Protein AF-A0A7C6S6W4-F1 (afdb_monomer_lite)

Radius of gyration: 13.72 Å; chains: 1; bounding box: 30×35×35 Å

Secondary structure (DSSP, 8-state):
-----TTSHHHHHHT-TTEEE-TTSBEEETTEEEEEE-TTT-S-TT-EEEEEETTS-EEEEEEEEE--GGGB-TTSSSBTTT--S-EE-B-TTTS-HHHHHHT-GGGT-GGG-S-EEEEEE--

Sequence (123 aa):
MKITDTSSEQYKLQQNKDCYTTDTGLRKVNEYYCIAVGTYYSENIGDKLIVHMENGESFKVIIADIKDDKHTDETNRQHRKDGSVIEFVVDTKKLPELVRKMGDISYMNEIFEGEIEAIIKED

Structure (mmCIF, N/CA/C/O backbone):
data_AF-A0A7C6S6W4-F1
#
_entry.id   AF-A0A7C6S6W4-F1
#
loop_
_atom_site.group_PDB
_atom_site.id
_atom_site.type_symbol
_atom_site.label_atom_id
_atom_site.label_alt_id
_atom_site.label_comp_id
_atom_site.label_asym_id
_atom_site.label_entity_id
_atom_site.label_seq_id
_atom_site.pdbx_PDB_ins_code
_atom_site.Cartn_x
_atom_site.Cartn_y
_atom_site.Cartn_z
_atom_site.occupancy
_atom_site.B_iso_or_equiv
_atom_site.auth_seq_id
_atom_site.auth_comp_id
_atom_site.auth_asym_id
_atom_site.auth_atom_id
_atom_site.pdbx_PDB_model_num
ATOM 1 N N . MET A 1 1 ? 4.349 3.904 8.099 1.00 72.62 1 MET A N 1
ATOM 2 C CA . MET A 1 1 ? 5.479 4.872 8.082 1.00 72.62 1 MET A CA 1
ATOM 3 C C . MET A 1 1 ? 5.002 6.309 8.336 1.00 72.62 1 MET A C 1
ATOM 5 O O . MET A 1 1 ? 3.797 6.536 8.292 1.00 72.62 1 MET A O 1
ATOM 9 N N . LYS A 1 2 ? 5.914 7.269 8.570 1.00 73.50 2 LYS A N 1
ATOM 10 C CA . LYS A 1 2 ? 5.619 8.718 8.650 1.00 73.50 2 LYS A CA 1
ATOM 11 C C . LYS A 1 2 ? 6.389 9.462 7.549 1.00 73.50 2 LYS A C 1
ATOM 13 O O . LYS A 1 2 ? 7.599 9.302 7.473 1.00 73.50 2 LYS A O 1
ATOM 18 N N . ILE A 1 3 ? 5.707 10.302 6.768 1.00 83.38 3 ILE A N 1
ATOM 19 C CA . ILE A 1 3 ? 6.297 11.122 5.693 1.00 83.38 3 ILE A CA 1
ATOM 20 C C . ILE A 1 3 ? 6.697 12.489 6.267 1.00 83.38 3 ILE A C 1
ATOM 22 O O . ILE A 1 3 ? 5.880 13.143 6.920 1.00 83.38 3 ILE A O 1
ATOM 26 N N . THR A 1 4 ? 7.949 12.915 6.071 1.00 86.00 4 THR A N 1
ATOM 27 C CA . THR A 1 4 ? 8.503 14.110 6.745 1.00 86.00 4 THR A CA 1
ATOM 28 C C . THR A 1 4 ? 9.099 15.173 5.827 1.00 86.00 4 THR A C 1
ATOM 30 O O . THR A 1 4 ? 9.234 16.311 6.271 1.00 86.00 4 THR A O 1
ATOM 33 N N . ASP A 1 5 ? 9.458 14.851 4.582 1.00 90.81 5 ASP A N 1
ATOM 34 C CA . ASP A 1 5 ? 9.986 15.851 3.646 1.00 90.81 5 ASP A CA 1
ATOM 35 C C . ASP A 1 5 ? 8.855 16.728 3.106 1.00 90.81 5 ASP A C 1
ATOM 37 O O . ASP A 1 5 ? 8.130 16.340 2.194 1.00 90.81 5 ASP A O 1
ATOM 41 N N . THR A 1 6 ? 8.734 17.938 3.648 1.00 92.81 6 THR A N 1
ATOM 42 C CA . THR A 1 6 ? 7.638 18.862 3.333 1.00 92.81 6 THR A CA 1
ATOM 43 C C . THR A 1 6 ? 7.602 19.365 1.887 1.00 92.81 6 THR A C 1
ATOM 45 O O . THR A 1 6 ? 6.582 19.904 1.461 1.00 92.81 6 THR A O 1
ATOM 48 N N . SER A 1 7 ? 8.698 19.211 1.137 1.00 93.31 7 SER A N 1
ATOM 49 C CA . SER A 1 7 ? 8.786 19.648 -0.262 1.00 93.31 7 SER A CA 1
ATOM 50 C C . SER A 1 7 ? 8.337 18.576 -1.265 1.00 93.31 7 SER A C 1
ATOM 52 O O . SER A 1 7 ? 8.006 18.905 -2.406 1.00 93.31 7 SER A O 1
ATOM 54 N N . SER A 1 8 ? 8.284 17.318 -0.819 1.00 94.06 8 SER A N 1
ATOM 55 C CA . SER A 1 8 ? 7.998 16.134 -1.632 1.00 94.06 8 SER A CA 1
ATOM 56 C C . SER A 1 8 ? 6.528 16.017 -2.058 1.00 94.06 8 SER A C 1
ATOM 58 O O . SER A 1 8 ? 5.620 16.491 -1.366 1.00 94.06 8 SER A O 1
ATOM 60 N N . GLU A 1 9 ? 6.273 15.333 -3.177 1.00 95.88 9 GLU A N 1
ATOM 61 C CA . GLU A 1 9 ? 4.906 15.010 -3.620 1.00 95.88 9 GLU A CA 1
ATOM 62 C C . GLU A 1 9 ? 4.186 14.099 -2.616 1.00 95.88 9 GLU A C 1
ATOM 64 O O . GLU A 1 9 ? 3.001 14.291 -2.337 1.00 95.88 9 GLU A O 1
ATOM 69 N N . GLN A 1 10 ? 4.923 13.184 -1.984 1.00 95.38 10 GLN A N 1
ATOM 70 C CA . GLN A 1 10 ? 4.465 12.336 -0.884 1.00 95.38 10 GLN A CA 1
ATOM 71 C C . GLN A 1 10 ? 3.830 13.178 0.222 1.00 95.38 10 GLN A C 1
ATOM 73 O O . GLN A 1 10 ? 2.701 12.921 0.648 1.00 95.38 10 GLN A O 1
ATOM 78 N N . TYR A 1 11 ? 4.539 14.216 0.680 1.00 94.19 11 TYR A N 1
ATOM 79 C CA . TYR A 1 11 ? 4.046 15.084 1.744 1.00 94.19 11 TYR A CA 1
ATOM 80 C C . TYR A 1 11 ? 2.873 15.942 1.286 1.00 94.19 11 TYR A C 1
ATOM 82 O O . TYR A 1 11 ? 1.904 16.077 2.037 1.00 94.19 11 TYR A O 1
ATOM 90 N N . LYS A 1 12 ? 2.921 16.483 0.061 1.00 95.50 12 LYS A N 1
ATOM 91 C CA . LYS A 1 12 ? 1.811 17.259 -0.517 1.00 95.50 12 LYS A CA 1
ATOM 92 C C . LYS A 1 12 ? 0.527 16.436 -0.587 1.00 95.50 12 LYS A C 1
ATOM 94 O O . LYS A 1 12 ? -0.520 16.940 -0.180 1.00 95.50 12 LYS A O 1
ATOM 99 N N . LEU A 1 13 ? 0.603 15.163 -0.990 1.00 95.69 13 LEU A N 1
ATOM 100 C CA . LEU A 1 13 ? -0.547 14.253 -0.983 1.00 95.69 13 LEU A CA 1
ATOM 101 C C . LEU A 1 13 ? -1.156 14.123 0.421 1.00 95.69 13 LEU A C 1
ATOM 103 O O . LEU A 1 13 ? -2.379 14.133 0.569 1.00 95.69 13 LEU A O 1
ATOM 107 N N . GLN A 1 14 ? -0.327 14.066 1.470 1.00 93.12 14 GLN A N 1
ATOM 108 C CA . GLN A 1 14 ? -0.824 13.985 2.849 1.00 93.12 14 GLN A CA 1
ATOM 109 C C . GLN A 1 14 ? -1.590 15.234 3.304 1.00 93.12 14 GLN A C 1
ATOM 111 O O . GLN A 1 14 ? -2.384 15.125 4.240 1.00 93.12 14 GLN A O 1
ATOM 116 N N . GLN A 1 15 ? -1.367 16.386 2.661 1.00 93.56 15 GLN A N 1
ATOM 117 C CA . GLN A 1 15 ? -2.066 17.646 2.943 1.00 93.56 15 GLN A CA 1
ATOM 118 C C . GLN A 1 15 ? -3.357 17.818 2.132 1.00 93.56 15 GLN A C 1
ATOM 120 O O . GLN A 1 15 ? -4.034 18.837 2.276 1.00 93.56 15 GLN A O 1
ATOM 125 N N . ASN A 1 16 ? -3.708 16.860 1.266 1.00 92.50 16 ASN A N 1
ATOM 126 C CA . ASN A 1 16 ? -4.964 16.910 0.529 1.00 92.50 16 ASN A CA 1
ATOM 127 C C . ASN A 1 16 ? -6.147 16.985 1.516 1.00 92.50 16 ASN A C 1
ATOM 129 O O . ASN A 1 16 ? -6.178 16.266 2.513 1.00 92.50 16 ASN A O 1
ATOM 133 N N . LYS A 1 17 ? -7.130 17.848 1.231 1.00 95.25 17 LYS A N 1
ATOM 134 C CA . LYS A 1 17 ? -8.345 18.023 2.046 1.00 95.25 17 LYS A CA 1
ATOM 135 C C . LYS A 1 17 ? -9.143 16.725 2.245 1.00 95.25 17 LYS A C 1
ATOM 137 O O . LYS A 1 17 ? -9.827 16.588 3.252 1.00 95.25 17 LYS A O 1
ATOM 142 N N . ASP A 1 18 ? -9.026 15.788 1.306 1.00 96.81 18 ASP A N 1
ATOM 143 C CA . ASP A 1 18 ? -9.706 14.493 1.322 1.00 96.81 18 ASP A CA 1
ATOM 144 C C . ASP A 1 18 ? -8.864 13.413 2.034 1.00 96.81 18 ASP A C 1
ATOM 146 O O . ASP A 1 18 ? -9.243 12.240 2.069 1.00 96.81 18 ASP A O 1
ATOM 150 N N . CYS A 1 19 ? -7.700 13.790 2.582 1.00 96.81 19 CYS A N 1
ATOM 151 C CA . CYS A 1 19 ? -6.784 12.911 3.296 1.00 96.81 19 CYS A CA 1
ATOM 152 C C . CYS A 1 19 ? -7.106 12.882 4.795 1.00 96.81 19 CYS A C 1
ATOM 154 O O . CYS A 1 19 ? -7.048 13.900 5.489 1.00 96.81 19 CYS A O 1
ATOM 156 N N . TYR A 1 20 ? -7.397 11.698 5.326 1.00 97.44 20 TYR A N 1
ATOM 157 C CA . TYR A 1 20 ? -7.761 11.501 6.729 1.00 97.44 20 TYR A CA 1
ATOM 158 C C . TYR A 1 20 ? -7.192 10.191 7.275 1.00 97.44 20 TYR A C 1
ATOM 160 O O . TYR A 1 20 ? -6.699 9.336 6.542 1.00 97.44 20 TYR A O 1
ATOM 168 N N . THR A 1 21 ? -7.230 10.048 8.597 1.00 97.19 21 THR A N 1
ATOM 169 C CA . THR A 1 21 ? -6.826 8.823 9.291 1.00 97.19 21 THR A CA 1
ATOM 170 C C . THR A 1 21 ? -8.058 8.198 9.928 1.00 97.19 21 THR A C 1
ATOM 172 O O . THR A 1 21 ? -8.736 8.878 10.701 1.00 97.19 21 THR A O 1
ATOM 175 N N . THR A 1 22 ? -8.325 6.927 9.626 1.00 96.94 22 THR A N 1
ATOM 176 C CA . THR A 1 22 ? -9.430 6.157 10.214 1.00 96.94 22 THR A CA 1
ATOM 177 C C . THR A 1 22 ? -9.262 5.996 11.728 1.00 96.94 22 THR A C 1
ATOM 179 O O . THR A 1 22 ? -8.182 6.216 12.288 1.00 96.94 22 THR A O 1
ATOM 182 N N . ASP A 1 23 ? -10.317 5.542 12.402 1.00 96.19 23 ASP A N 1
ATOM 183 C CA . ASP A 1 23 ? -10.257 5.219 13.833 1.00 96.19 23 ASP A CA 1
ATOM 184 C C . ASP A 1 23 ? -9.317 4.045 14.132 1.00 96.19 23 ASP A C 1
ATOM 186 O O . ASP A 1 23 ? -8.741 3.974 15.211 1.00 96.19 23 ASP A O 1
ATOM 190 N N . THR A 1 24 ? -9.079 3.182 13.141 1.00 95.12 24 THR A N 1
ATOM 191 C CA . THR A 1 24 ? -8.094 2.093 13.197 1.00 95.12 24 THR A CA 1
ATOM 192 C C . THR A 1 24 ? -6.665 2.537 12.880 1.00 95.12 24 THR A C 1
ATOM 194 O O . THR A 1 24 ? -5.759 1.711 12.865 1.00 95.12 24 THR A O 1
ATOM 197 N N . GLY A 1 25 ? -6.437 3.826 12.611 1.00 96.69 25 GLY A N 1
ATOM 198 C CA . GLY A 1 25 ? -5.111 4.380 12.346 1.00 96.69 25 GLY A CA 1
ATOM 199 C C . GLY A 1 25 ? -4.614 4.237 10.908 1.00 96.69 25 GLY A C 1
ATOM 200 O O . GLY A 1 25 ? -3.483 4.631 10.639 1.00 96.69 25 GLY A O 1
ATOM 201 N N . LEU A 1 26 ? -5.420 3.737 9.972 1.00 97.06 26 LEU A N 1
ATOM 202 C CA . LEU A 1 26 ? -5.051 3.657 8.556 1.00 97.06 26 LEU A CA 1
ATOM 203 C C . LEU A 1 26 ? -5.232 5.024 7.888 1.00 97.06 26 LEU A C 1
ATOM 205 O O . LEU A 1 26 ? -6.254 5.688 8.072 1.00 97.06 26 LEU A O 1
ATOM 209 N N . ARG A 1 27 ? -4.246 5.465 7.106 1.00 97.75 27 ARG A N 1
ATOM 210 C CA . ARG A 1 27 ? -4.345 6.712 6.337 1.00 97.75 27 ARG A CA 1
ATO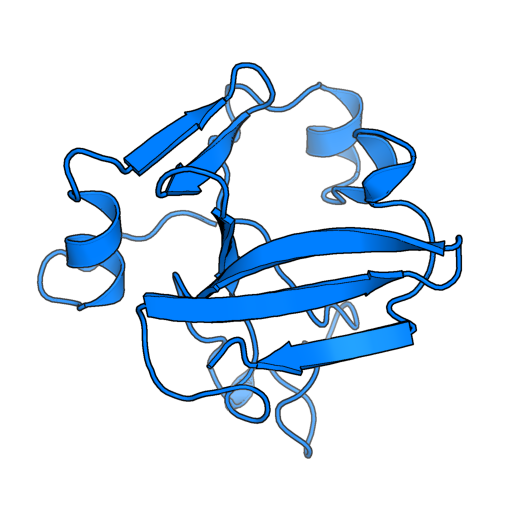M 211 C C . ARG A 1 27 ? -5.059 6.448 5.011 1.00 97.75 27 ARG A C 1
ATOM 213 O O . ARG A 1 27 ? -4.750 5.466 4.336 1.00 97.75 27 ARG A O 1
ATOM 220 N N . LYS A 1 28 ? -5.993 7.324 4.635 1.00 98.19 28 LYS A N 1
ATOM 221 C CA . LYS A 1 28 ? -6.753 7.239 3.382 1.00 98.19 28 LYS A CA 1
ATOM 222 C C . LYS A 1 28 ? -6.844 8.588 2.677 1.00 98.19 28 LYS A C 1
ATOM 224 O O . LYS A 1 28 ? -6.852 9.623 3.340 1.00 98.19 28 LYS A O 1
ATOM 229 N N . VAL A 1 29 ? -6.992 8.552 1.354 1.00 98.00 29 VAL A N 1
ATOM 230 C CA . VAL A 1 29 ? -7.513 9.662 0.541 1.00 98.00 29 VAL A CA 1
ATOM 231 C C . VAL A 1 29 ? -8.825 9.189 -0.067 1.00 98.00 29 VAL A C 1
ATOM 233 O O . VAL A 1 29 ? -8.830 8.223 -0.830 1.00 98.00 29 VAL A O 1
ATOM 236 N N . ASN A 1 30 ? -9.943 9.835 0.271 1.00 97.12 30 ASN A N 1
ATOM 237 C CA . ASN A 1 30 ? -11.280 9.323 -0.055 1.00 97.12 30 ASN A CA 1
ATOM 238 C C . ASN A 1 30 ? -11.449 7.853 0.409 1.00 97.12 30 ASN A C 1
ATOM 240 O O . ASN A 1 30 ? -11.356 7.535 1.598 1.00 97.12 30 ASN A O 1
ATOM 244 N N . GLU A 1 31 ? -11.683 6.940 -0.529 1.00 97.62 31 GLU A N 1
ATOM 245 C CA . GLU A 1 31 ? -11.850 5.501 -0.308 1.00 97.62 31 GLU A CA 1
ATOM 246 C C . GLU A 1 31 ? -10.544 4.691 -0.418 1.00 97.62 31 GLU A C 1
ATOM 248 O O . GLU A 1 31 ? -10.539 3.524 -0.028 1.00 97.62 31 GLU A O 1
ATOM 253 N N . TYR A 1 32 ? -9.442 5.302 -0.864 1.00 98.44 32 TYR A N 1
ATOM 254 C CA . TYR A 1 32 ? -8.166 4.633 -1.140 1.00 98.44 32 TYR A CA 1
ATOM 255 C C . TYR A 1 32 ? -7.272 4.615 0.098 1.00 98.44 32 TYR A C 1
ATOM 257 O O . TYR A 1 32 ? -7.065 5.657 0.723 1.00 98.44 32 TYR A O 1
ATOM 265 N N . TYR A 1 33 ? -6.707 3.459 0.446 1.00 98.25 33 TYR A N 1
ATOM 266 C CA . TYR A 1 33 ? -5.667 3.373 1.474 1.00 98.25 33 TYR A CA 1
ATOM 267 C C . TYR A 1 33 ? -4.336 3.924 0.959 1.00 98.25 33 TYR A C 1
ATOM 269 O O . TYR A 1 33 ? -3.895 3.575 -0.132 1.00 98.25 33 TYR A O 1
ATOM 277 N N . CYS A 1 34 ? -3.683 4.771 1.749 1.00 98.25 34 CYS A N 1
ATOM 278 C CA . CYS A 1 34 ? -2.358 5.294 1.434 1.00 98.25 34 CYS A CA 1
ATOM 279 C C . CYS A 1 34 ? -1.297 4.222 1.697 1.00 98.25 34 CYS A C 1
ATOM 281 O O . CYS A 1 34 ? -1.160 3.759 2.836 1.00 98.25 34 CYS A O 1
ATOM 283 N N . ILE A 1 35 ? -0.513 3.878 0.678 1.00 98.00 35 ILE A N 1
ATOM 284 C CA . ILE A 1 35 ? 0.507 2.827 0.769 1.00 98.00 35 ILE A CA 1
ATOM 285 C C . ILE A 1 35 ? 1.862 3.262 0.202 1.00 98.00 35 ILE A C 1
ATOM 287 O O . ILE A 1 35 ? 1.938 4.226 -0.556 1.00 98.00 35 ILE A O 1
ATOM 291 N N . ALA A 1 36 ? 2.911 2.511 0.535 1.00 97.50 36 ALA A N 1
ATOM 292 C CA . ALA A 1 36 ? 4.168 2.485 -0.198 1.00 97.50 36 ALA A CA 1
ATOM 293 C C . ALA A 1 36 ? 4.341 1.181 -0.969 1.00 97.50 36 ALA A C 1
ATOM 295 O O . ALA A 1 36 ? 4.090 0.095 -0.434 1.00 97.50 36 ALA A O 1
ATOM 296 N N . VAL A 1 37 ? 4.863 1.288 -2.186 1.00 97.88 37 VAL A N 1
ATOM 297 C CA . VAL A 1 37 ? 5.212 0.171 -3.080 1.00 97.88 37 VAL A CA 1
ATOM 298 C C . VAL A 1 37 ? 6.609 0.385 -3.659 1.00 97.88 37 VAL A C 1
ATOM 300 O O . VAL A 1 37 ? 7.148 1.486 -3.567 1.00 97.88 37 VAL A O 1
ATOM 303 N N . GLY A 1 38 ? 7.217 -0.665 -4.207 1.00 97.94 38 GLY A N 1
ATOM 304 C CA . GLY A 1 38 ? 8.440 -0.519 -4.999 1.00 97.94 38 GLY A CA 1
ATOM 305 C C . GLY A 1 38 ? 8.160 0.016 -6.409 1.00 97.94 38 GLY A C 1
ATOM 306 O O . GLY A 1 38 ? 7.026 -0.055 -6.896 1.00 97.94 38 GLY A O 1
ATOM 307 N N . THR A 1 39 ? 9.203 0.535 -7.062 1.00 97.69 39 THR A N 1
ATOM 308 C CA . THR A 1 39 ? 9.133 1.201 -8.380 1.00 97.69 39 THR A CA 1
ATOM 309 C C . THR A 1 39 ? 8.617 0.308 -9.508 1.00 97.69 39 THR A C 1
ATOM 311 O O . THR A 1 39 ? 8.137 0.818 -10.516 1.00 97.69 39 THR A O 1
ATOM 314 N N . TYR A 1 40 ? 8.607 -1.019 -9.323 1.00 97.44 40 TYR A N 1
ATOM 315 C CA . TYR A 1 40 ? 7.967 -1.953 -10.252 1.00 97.44 40 TYR A CA 1
ATOM 316 C C . TYR A 1 40 ? 6.491 -1.622 -10.525 1.00 97.44 40 TYR A C 1
ATOM 318 O O . TYR A 1 40 ? 6.015 -1.796 -11.646 1.00 97.44 40 TYR A O 1
ATOM 326 N N . TYR A 1 41 ? 5.754 -1.182 -9.499 1.00 97.19 41 TYR A N 1
ATOM 327 C CA . TYR A 1 41 ? 4.311 -0.946 -9.606 1.00 97.19 41 TYR A CA 1
ATOM 328 C C . TYR A 1 41 ? 3.981 0.457 -10.118 1.00 97.19 41 TYR A C 1
ATOM 330 O O . TYR A 1 41 ? 3.006 0.631 -10.849 1.00 97.19 41 TYR A O 1
ATOM 338 N N . SER A 1 42 ? 4.773 1.454 -9.724 1.00 95.88 42 SER A N 1
ATOM 339 C CA . SER A 1 42 ? 4.769 2.809 -10.272 1.00 95.88 42 SER A CA 1
ATOM 340 C C . SER A 1 42 ? 5.909 3.625 -9.665 1.00 95.88 42 SER A C 1
ATOM 342 O O . SER A 1 42 ? 6.383 3.324 -8.572 1.00 95.88 42 SER A O 1
ATOM 344 N N . GLU A 1 43 ? 6.274 4.717 -10.329 1.00 95.62 43 GLU A N 1
ATOM 345 C CA . GLU A 1 43 ? 7.156 5.765 -9.805 1.00 95.62 43 GLU A CA 1
ATOM 346 C C . GLU A 1 43 ? 6.380 7.038 -9.404 1.00 95.62 43 GLU A C 1
ATOM 348 O O . GLU A 1 43 ? 6.966 7.999 -8.903 1.00 95.62 43 GLU A O 1
ATOM 353 N N . ASN A 1 44 ? 5.055 7.068 -9.606 1.00 96.88 44 ASN A N 1
ATOM 354 C CA . ASN A 1 44 ? 4.234 8.263 -9.416 1.00 96.88 44 ASN A CA 1
ATOM 355 C C . ASN A 1 44 ? 3.444 8.225 -8.103 1.00 96.88 44 ASN A C 1
ATOM 357 O O . ASN A 1 44 ? 2.637 7.327 -7.855 1.00 96.88 44 ASN A O 1
ATOM 361 N N . ILE A 1 45 ? 3.598 9.276 -7.297 1.00 97.69 45 ILE A N 1
ATOM 362 C CA . ILE A 1 45 ? 2.722 9.533 -6.151 1.00 97.69 45 ILE A CA 1
ATOM 363 C C . ILE A 1 45 ? 1.328 9.917 -6.650 1.00 97.69 45 ILE A C 1
ATOM 365 O O . ILE A 1 45 ? 1.181 10.772 -7.520 1.00 97.69 45 ILE A O 1
ATOM 369 N N . GLY A 1 46 ? 0.300 9.312 -6.059 1.00 97.38 46 GLY A N 1
ATOM 370 C CA . GLY A 1 46 ? -1.100 9.557 -6.396 1.00 97.38 46 GLY A CA 1
ATOM 371 C C . GLY A 1 46 ? -1.706 8.566 -7.391 1.00 97.38 46 GLY A C 1
ATOM 372 O O . GLY A 1 46 ? -2.927 8.571 -7.549 1.00 97.38 46 GLY A O 1
ATOM 373 N N . ASP A 1 47 ? -0.898 7.695 -8.004 1.00 98.06 47 ASP A N 1
ATOM 374 C CA . ASP A 1 47 ? -1.416 6.577 -8.793 1.00 98.06 47 ASP A CA 1
ATOM 375 C C . ASP A 1 47 ? -2.308 5.684 -7.921 1.00 98.06 47 ASP A C 1
ATOM 377 O O . ASP A 1 47 ? -1.996 5.396 -6.759 1.00 98.06 47 ASP A O 1
ATOM 381 N N . LYS A 1 48 ? -3.434 5.257 -8.492 1.00 98.38 48 LYS A N 1
ATOM 382 C CA . LYS A 1 48 ? -4.420 4.406 -7.830 1.00 98.38 48 LYS A CA 1
ATOM 383 C C . LYS A 1 48 ? -4.304 2.983 -8.334 1.00 98.38 48 LYS A C 1
ATOM 385 O O . LYS A 1 48 ? -4.150 2.754 -9.531 1.00 98.38 48 LYS A O 1
ATOM 390 N N . LEU A 1 49 ? -4.390 2.037 -7.411 1.00 98.38 49 LEU A N 1
ATOM 391 C CA . LEU A 1 49 ? -4.340 0.613 -7.703 1.00 98.38 49 LEU A CA 1
ATOM 392 C C . LEU A 1 49 ? -5.487 -0.100 -6.979 1.00 98.38 49 LEU A C 1
ATOM 394 O O . LEU A 1 49 ? -6.043 0.400 -5.993 1.00 98.38 49 LEU A O 1
ATOM 398 N N . ILE A 1 50 ? -5.791 -1.302 -7.443 1.00 98.44 50 ILE A N 1
ATOM 399 C CA . ILE A 1 50 ? -6.641 -2.272 -6.763 1.00 98.44 50 ILE A CA 1
ATOM 400 C C . ILE A 1 50 ? -5.759 -3.462 -6.394 1.00 98.44 50 ILE A C 1
ATOM 402 O O . ILE A 1 50 ? -5.046 -4.005 -7.241 1.00 98.44 50 ILE A O 1
ATOM 406 N N . VAL A 1 51 ? -5.788 -3.831 -5.117 1.00 98.31 51 VAL A N 1
ATOM 407 C CA . VAL A 1 51 ? -5.112 -5.018 -4.592 1.00 98.31 51 VAL A CA 1
ATOM 408 C C . VAL A 1 51 ? -6.140 -6.133 -4.500 1.00 98.31 51 VAL A C 1
ATOM 410 O O . VAL A 1 51 ? -7.189 -5.936 -3.887 1.00 98.31 51 VAL A O 1
ATOM 413 N N . HIS A 1 52 ? -5.836 -7.273 -5.107 1.00 98.06 52 HIS A N 1
ATOM 414 C CA . HIS A 1 52 ? -6.609 -8.506 -5.024 1.00 98.06 52 HIS A CA 1
ATOM 415 C C . HIS A 1 52 ? -5.863 -9.495 -4.132 1.00 98.06 52 HIS A C 1
ATOM 417 O O . HIS A 1 52 ? -4.667 -9.723 -4.328 1.00 98.06 52 HIS A O 1
ATOM 423 N N . MET A 1 53 ? -6.565 -10.043 -3.149 1.00 97.44 53 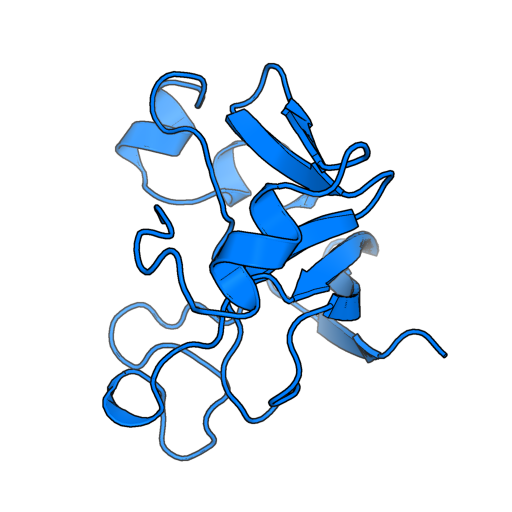MET A N 1
ATOM 424 C CA . MET A 1 53 ? -6.035 -10.978 -2.160 1.00 97.44 53 MET A CA 1
ATOM 425 C C . MET A 1 53 ? -6.468 -12.404 -2.510 1.00 97.44 53 MET A C 1
ATOM 427 O O . MET A 1 53 ? -7.568 -12.610 -3.021 1.00 97.44 53 MET A O 1
ATOM 431 N N . GLU A 1 54 ? -5.650 -13.406 -2.178 1.00 96.81 54 GLU A N 1
ATOM 432 C CA . GLU A 1 54 ? -5.974 -14.817 -2.457 1.00 96.81 54 GLU A CA 1
ATOM 433 C C . GLU A 1 54 ? -7.245 -15.309 -1.739 1.00 96.81 54 GLU A C 1
ATOM 435 O O . GLU A 1 54 ? -7.874 -16.279 -2.165 1.00 96.81 54 GLU A O 1
ATOM 440 N N . ASN A 1 55 ? -7.655 -14.642 -0.656 1.00 94.81 55 ASN A N 1
ATOM 441 C CA . ASN A 1 55 ? -8.896 -14.950 0.057 1.00 94.81 55 ASN A CA 1
ATOM 442 C C . ASN A 1 55 ? -10.167 -14.432 -0.657 1.00 94.81 55 ASN A C 1
ATOM 444 O O . ASN A 1 55 ? -11.270 -14.629 -0.149 1.00 94.81 55 ASN A O 1
ATOM 448 N N . GLY A 1 56 ? -10.025 -13.806 -1.831 1.00 96.94 56 GLY A N 1
ATOM 449 C CA . GLY A 1 56 ? -11.119 -13.268 -2.642 1.00 96.94 56 GLY A CA 1
ATOM 450 C C . GLY A 1 56 ? -11.485 -11.816 -2.330 1.00 96.94 56 GLY A C 1
ATOM 451 O O . GLY A 1 56 ? -12.304 -11.233 -3.046 1.00 96.94 56 GLY A O 1
ATOM 452 N N . GLU A 1 57 ? -10.881 -11.215 -1.304 1.00 97.94 57 GLU A N 1
ATOM 453 C CA . GLU A 1 57 ? -11.079 -9.807 -0.972 1.00 97.94 57 GLU A CA 1
ATOM 454 C C . GLU A 1 57 ? -10.289 -8.886 -1.908 1.00 97.94 57 GLU A C 1
ATOM 456 O O . GLU A 1 57 ? -9.289 -9.257 -2.532 1.00 97.94 57 GLU A O 1
ATOM 461 N N . SER A 1 58 ? -10.742 -7.637 -2.013 1.00 97.62 58 SER A N 1
ATOM 462 C CA . SER A 1 58 ? -9.993 -6.602 -2.722 1.00 97.62 58 SER A CA 1
ATOM 463 C C . SER A 1 58 ? -10.185 -5.233 -2.096 1.00 97.62 58 SER A C 1
ATOM 465 O O . SER A 1 58 ? -11.227 -4.921 -1.517 1.00 97.62 58 SER A O 1
ATOM 467 N N . PHE A 1 59 ? -9.169 -4.385 -2.221 1.00 98.12 59 PHE A N 1
ATOM 468 C CA . PHE A 1 59 ? -9.233 -3.029 -1.698 1.00 98.12 59 PHE A CA 1
ATOM 469 C C . PHE A 1 59 ? -8.482 -2.032 -2.571 1.00 98.12 59 PHE A C 1
ATOM 471 O O . PHE A 1 59 ? -7.484 -2.331 -3.228 1.00 98.12 59 PHE A O 1
ATOM 478 N N . LYS A 1 60 ? -8.995 -0.801 -2.560 1.00 98.56 60 LYS A N 1
ATOM 479 C CA . LYS A 1 60 ? -8.452 0.323 -3.316 1.00 98.56 60 LYS A CA 1
ATOM 480 C C . LYS A 1 60 ? -7.321 0.997 -2.555 1.00 98.56 60 LYS A C 1
ATOM 482 O O . LYS A 1 60 ? -7.449 1.292 -1.361 1.00 98.56 60 LYS A O 1
ATOM 487 N N . VAL A 1 61 ? -6.243 1.310 -3.259 1.00 98.69 61 VAL A N 1
ATOM 488 C CA . VAL A 1 61 ? -5.055 1.953 -2.693 1.00 98.69 61 VAL A CA 1
ATOM 489 C C . VAL A 1 61 ? -4.592 3.119 -3.554 1.00 98.69 61 VAL A C 1
ATOM 491 O O . VAL A 1 61 ? -4.830 3.159 -4.757 1.00 98.69 61 VAL A O 1
ATOM 494 N N . ILE A 1 62 ? -3.930 4.076 -2.919 1.00 98.50 62 ILE A N 1
ATOM 495 C CA . ILE A 1 62 ? -3.256 5.193 -3.571 1.00 98.50 62 ILE A CA 1
ATOM 496 C C . ILE A 1 62 ? -1.800 5.199 -3.124 1.00 98.50 62 ILE A C 1
ATOM 498 O O . ILE A 1 62 ? -1.499 5.081 -1.928 1.00 98.50 62 ILE A O 1
ATOM 502 N N . ILE A 1 63 ? -0.892 5.325 -4.086 1.00 98.25 63 ILE A N 1
ATOM 503 C CA . ILE A 1 63 ? 0.540 5.370 -3.813 1.00 98.25 63 ILE A CA 1
ATOM 504 C C . ILE A 1 63 ? 0.858 6.697 -3.129 1.00 98.25 63 ILE A C 1
ATOM 506 O O . ILE A 1 63 ? 0.714 7.773 -3.709 1.00 98.25 63 ILE A O 1
ATOM 510 N N . ALA A 1 64 ? 1.266 6.611 -1.869 1.00 97.75 64 ALA A N 1
ATOM 511 C CA . ALA A 1 64 ? 1.576 7.746 -1.012 1.00 97.75 64 ALA A CA 1
ATOM 512 C C . ALA A 1 64 ? 3.068 7.878 -0.700 1.00 97.75 64 ALA A C 1
ATOM 514 O O . ALA A 1 64 ? 3.494 8.943 -0.255 1.00 97.75 64 ALA A O 1
ATOM 515 N N . ASP A 1 65 ? 3.837 6.817 -0.932 1.00 97.12 65 ASP A N 1
ATOM 516 C CA . ASP A 1 65 ? 5.292 6.807 -0.859 1.00 97.12 65 ASP A CA 1
ATOM 517 C C . ASP A 1 65 ? 5.858 5.731 -1.803 1.00 97.12 65 ASP A C 1
ATOM 519 O O . ASP A 1 65 ? 5.130 4.837 -2.240 1.00 97.12 65 ASP A O 1
ATOM 523 N N . ILE A 1 66 ? 7.147 5.816 -2.124 1.00 96.69 66 ILE A N 1
ATOM 524 C CA . ILE A 1 66 ? 7.861 4.833 -2.947 1.00 96.69 66 ILE A CA 1
ATOM 525 C C . ILE A 1 66 ? 9.003 4.257 -2.116 1.00 96.69 66 ILE A C 1
ATOM 527 O O . ILE A 1 66 ? 9.810 4.995 -1.548 1.00 96.69 66 ILE A O 1
ATOM 531 N N . LYS A 1 67 ? 9.076 2.925 -2.043 1.00 94.81 67 LYS A N 1
ATOM 532 C CA . LYS A 1 67 ? 10.201 2.230 -1.415 1.00 94.81 67 LYS A CA 1
ATOM 533 C C . LYS A 1 67 ? 11.460 2.513 -2.233 1.00 94.81 67 LYS A C 1
ATOM 535 O O . LYS A 1 67 ? 11.460 2.329 -3.442 1.00 94.81 67 LYS A O 1
ATOM 540 N N . ASP A 1 68 ? 12.529 2.939 -1.569 1.00 94.75 68 ASP A N 1
ATOM 541 C CA . ASP A 1 68 ? 13.836 3.119 -2.210 1.00 94.75 68 ASP A CA 1
ATOM 542 C C . ASP A 1 68 ? 14.320 1.772 -2.774 1.00 94.75 68 ASP A C 1
ATOM 544 O O . ASP A 1 68 ? 14.356 0.783 -2.036 1.00 94.75 68 ASP A O 1
ATOM 548 N N . ASP A 1 69 ? 14.722 1.741 -4.046 1.00 97.19 69 ASP A N 1
ATOM 549 C CA . ASP A 1 69 ? 15.175 0.536 -4.755 1.00 97.19 69 ASP A CA 1
ATOM 550 C C . ASP A 1 69 ? 16.289 -0.217 -4.007 1.00 97.19 69 ASP A C 1
ATOM 552 O O . ASP A 1 69 ? 16.388 -1.444 -4.050 1.00 97.19 69 ASP A O 1
ATOM 556 N N . LYS A 1 70 ? 17.120 0.484 -3.220 1.00 96.81 70 LYS A N 1
ATOM 557 C CA . LYS A 1 70 ? 18.157 -0.173 -2.400 1.00 96.81 70 LYS A CA 1
ATOM 558 C C . LYS A 1 70 ? 17.580 -1.054 -1.283 1.00 96.81 70 LYS A C 1
ATOM 560 O O . LYS A 1 70 ? 18.325 -1.802 -0.639 1.00 96.81 70 LYS A O 1
ATOM 565 N N . HIS A 1 71 ? 16.303 -0.881 -0.955 1.00 95.44 71 HIS A N 1
ATOM 566 C CA . HIS A 1 71 ? 15.567 -1.623 0.063 1.00 95.44 71 HIS A CA 1
ATOM 567 C C . HIS A 1 71 ? 14.674 -2.711 -0.536 1.00 95.44 71 HIS A C 1
ATOM 569 O O . HIS A 1 71 ? 14.230 -3.581 0.215 1.00 95.44 71 HIS A O 1
ATOM 575 N N . THR A 1 72 ? 14.462 -2.721 -1.848 1.00 97.38 72 THR A N 1
ATOM 576 C CA . THR A 1 72 ? 13.701 -3.764 -2.533 1.00 97.38 72 THR A CA 1
ATOM 577 C C . THR A 1 72 ? 14.593 -4.896 -3.040 1.00 97.38 72 THR A C 1
ATOM 579 O O . THR A 1 72 ? 15.823 -4.864 -2.920 1.00 97.38 72 THR A O 1
ATOM 582 N N . ASP A 1 73 ? 13.956 -5.961 -3.511 1.00 97.31 73 ASP A N 1
ATOM 583 C CA . ASP A 1 73 ? 14.581 -7.034 -4.269 1.00 97.31 73 ASP A CA 1
ATOM 584 C C . ASP A 1 73 ? 15.035 -6.552 -5.658 1.00 97.31 73 ASP A C 1
ATOM 586 O O . ASP A 1 73 ? 14.771 -5.425 -6.066 1.00 97.31 73 ASP A O 1
ATOM 590 N N . GLU A 1 74 ? 15.709 -7.424 -6.408 1.00 97.19 74 GLU A N 1
ATOM 591 C CA . GLU A 1 74 ? 16.243 -7.111 -7.744 1.00 97.19 74 GLU A CA 1
ATOM 592 C C . GLU A 1 74 ? 15.171 -6.747 -8.782 1.00 97.19 74 GLU A C 1
ATOM 594 O O . GLU A 1 74 ? 15.491 -6.169 -9.819 1.00 97.19 74 GLU A O 1
ATOM 599 N N . THR A 1 75 ? 13.907 -7.083 -8.508 1.00 97.56 75 THR A N 1
ATOM 600 C CA . THR A 1 75 ? 12.770 -6.737 -9.368 1.00 97.56 75 THR A CA 1
ATOM 601 C C . THR A 1 75 ? 12.041 -5.468 -8.933 1.00 97.56 75 THR A C 1
ATOM 603 O O . THR A 1 75 ? 11.087 -5.075 -9.601 1.00 97.56 75 THR A O 1
ATOM 606 N N . ASN A 1 76 ? 12.476 -4.822 -7.844 1.00 97.81 76 ASN A N 1
ATOM 607 C CA . ASN A 1 76 ? 11.835 -3.662 -7.223 1.00 97.81 76 ASN A CA 1
ATOM 608 C C . ASN A 1 76 ? 10.364 -3.884 -6.820 1.00 97.81 76 ASN A C 1
ATOM 610 O O . ASN A 1 76 ? 9.563 -2.945 -6.814 1.00 97.81 76 ASN A O 1
ATOM 614 N N . ARG A 1 77 ? 9.984 -5.120 -6.483 1.00 97.00 77 ARG A N 1
ATOM 615 C CA . ARG A 1 77 ? 8.609 -5.494 -6.111 1.00 97.00 77 ARG A CA 1
ATOM 616 C C . ARG A 1 77 ? 8.395 -5.533 -4.609 1.00 97.00 77 ARG A C 1
ATOM 618 O O . ARG A 1 77 ? 7.360 -5.080 -4.128 1.00 97.00 77 ARG A O 1
ATOM 625 N N . GLN A 1 78 ? 9.345 -6.088 -3.869 1.00 97.00 78 GLN A N 1
ATOM 626 C CA . GLN A 1 78 ? 9.160 -6.398 -2.453 1.00 97.00 78 GLN A CA 1
ATOM 627 C C . GLN A 1 78 ? 10.360 -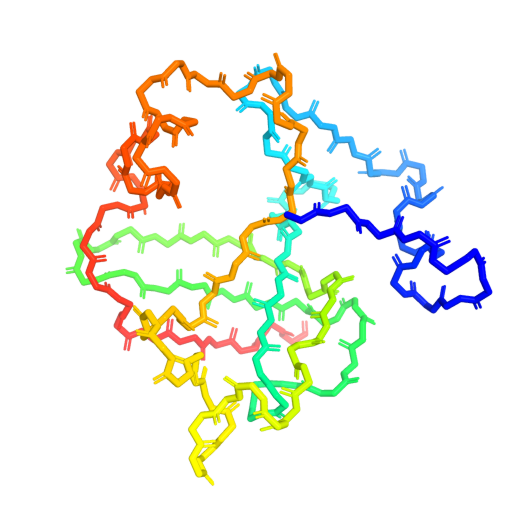5.966 -1.630 1.00 97.00 78 GLN A C 1
ATOM 629 O O . GLN A 1 78 ? 11.490 -5.950 -2.111 1.00 97.00 78 GLN A O 1
ATOM 634 N N . HIS A 1 79 ? 10.132 -5.627 -0.368 1.00 96.00 79 HIS A N 1
ATOM 635 C CA . HIS A 1 79 ? 11.209 -5.261 0.534 1.00 96.00 79 HIS A CA 1
ATOM 636 C C . HIS A 1 79 ? 12.107 -6.474 0.824 1.00 96.00 79 HIS A C 1
ATOM 638 O O . HIS A 1 79 ? 11.651 -7.542 1.230 1.00 96.00 79 HIS A O 1
ATOM 644 N N . ARG A 1 80 ? 13.421 -6.321 0.649 1.00 96.69 80 ARG A N 1
ATOM 645 C CA . ARG A 1 80 ? 14.378 -7.445 0.668 1.00 96.69 80 ARG A CA 1
ATOM 646 C C . ARG A 1 80 ? 14.565 -8.126 2.028 1.00 96.69 80 ARG A C 1
ATOM 648 O O . ARG A 1 80 ? 15.230 -9.155 2.092 1.00 96.69 80 ARG A O 1
ATOM 655 N N . LYS A 1 81 ? 14.096 -7.515 3.124 1.00 93.12 81 LYS A N 1
ATOM 656 C CA . LYS A 1 81 ? 14.292 -8.043 4.488 1.00 93.12 81 LYS A CA 1
ATOM 657 C C . LYS A 1 81 ? 13.077 -8.779 5.035 1.00 93.12 81 LYS A C 1
ATOM 659 O O . LYS A 1 81 ? 13.257 -9.808 5.672 1.00 93.12 81 LYS A O 1
ATOM 664 N N . ASP A 1 82 ? 11.886 -8.229 4.835 1.00 91.62 82 ASP A N 1
ATOM 665 C CA . ASP A 1 82 ? 10.633 -8.767 5.383 1.00 91.62 82 ASP A CA 1
ATOM 666 C C . ASP A 1 82 ? 9.688 -9.301 4.300 1.00 91.62 82 ASP A C 1
ATOM 668 O O . ASP A 1 82 ? 8.674 -9.899 4.634 1.00 91.62 82 ASP A O 1
ATOM 672 N N . GLY A 1 83 ? 10.024 -9.130 3.016 1.00 93.25 83 GLY A N 1
ATOM 673 C CA . GLY A 1 83 ? 9.212 -9.610 1.900 1.00 93.25 83 GLY A CA 1
ATOM 674 C C . GLY A 1 83 ? 7.959 -8.778 1.633 1.00 93.25 83 GLY A C 1
ATOM 675 O O . GLY A 1 83 ? 7.194 -9.128 0.740 1.00 93.25 83 GLY A O 1
ATOM 676 N N . SER A 1 84 ? 7.739 -7.671 2.350 1.00 94.00 84 SER A N 1
ATOM 677 C CA . SER A 1 84 ? 6.528 -6.868 2.178 1.00 94.00 84 SER A CA 1
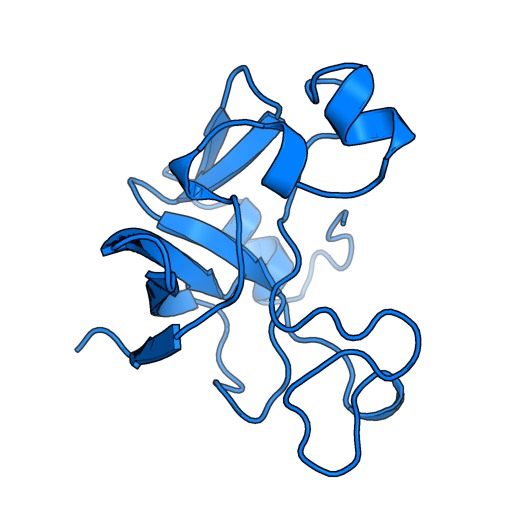ATOM 678 C C . SER A 1 84 ? 6.458 -6.232 0.785 1.00 94.00 84 SER A C 1
ATOM 680 O O . SER A 1 84 ? 7.350 -5.494 0.351 1.00 94.00 84 SER A O 1
ATOM 682 N N . VAL A 1 85 ? 5.360 -6.491 0.075 1.00 96.50 85 VAL A N 1
ATOM 683 C CA . VAL A 1 85 ? 5.061 -5.857 -1.220 1.00 96.50 85 VAL A CA 1
ATOM 684 C C . VAL A 1 85 ? 4.479 -4.459 -0.994 1.00 96.50 85 VAL A C 1
ATOM 686 O O . VAL A 1 85 ? 4.943 -3.465 -1.559 1.00 96.50 85 VAL A O 1
ATOM 689 N N . ILE A 1 86 ? 3.514 -4.359 -0.079 1.00 96.50 86 ILE A N 1
ATOM 690 C CA . ILE A 1 86 ? 2.776 -3.140 0.264 1.00 96.50 86 ILE A CA 1
ATOM 691 C C . ILE A 1 86 ? 3.065 -2.766 1.721 1.00 96.50 86 ILE A C 1
ATOM 693 O O . ILE A 1 86 ? 3.031 -3.619 2.599 1.00 96.50 86 ILE A O 1
ATOM 697 N N . GLU A 1 87 ? 3.323 -1.484 1.993 1.00 96.00 87 GLU A N 1
ATOM 698 C CA . GLU A 1 87 ? 3.408 -0.961 3.366 1.00 96.00 87 GLU A CA 1
ATOM 699 C C . GLU A 1 87 ? 2.375 0.145 3.586 1.00 96.00 87 GLU A C 1
ATOM 701 O O . GLU A 1 87 ? 2.345 1.131 2.853 1.00 96.00 87 GLU A O 1
ATOM 706 N N . PHE A 1 88 ? 1.548 0.035 4.625 1.00 96.81 88 PHE A N 1
ATOM 707 C CA . PHE A 1 88 ? 0.526 1.043 4.907 1.00 96.81 88 PHE A CA 1
ATOM 708 C C . PHE A 1 88 ? 1.112 2.314 5.549 1.00 96.81 88 PHE A C 1
ATOM 710 O O .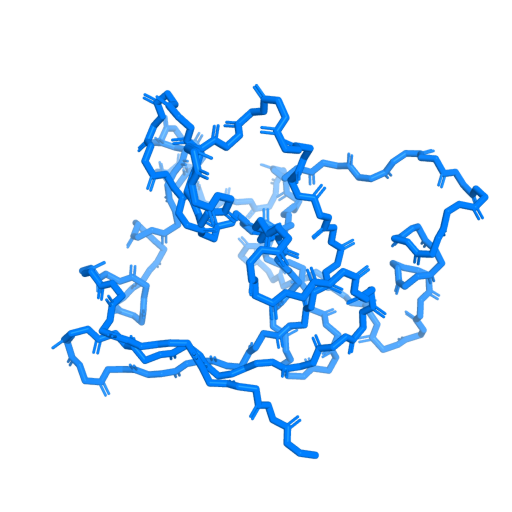 PHE A 1 88 ? 1.957 2.287 6.460 1.00 96.81 88 PHE A O 1
ATOM 717 N N . VAL A 1 89 ? 0.600 3.470 5.124 1.00 96.56 89 VAL A N 1
ATOM 718 C CA . VAL A 1 89 ? 0.762 4.725 5.865 1.00 96.56 89 VAL A CA 1
ATOM 719 C C . VAL A 1 89 ? -0.239 4.720 7.019 1.00 96.56 89 VAL A C 1
ATOM 721 O O . VAL A 1 89 ? -1.439 4.534 6.826 1.00 96.56 89 VAL A O 1
ATOM 724 N N . VAL A 1 90 ? 0.259 4.912 8.240 1.00 95.94 90 VAL A N 1
ATOM 725 C CA . VAL A 1 90 ? -0.522 4.718 9.468 1.00 95.94 90 VAL A CA 1
ATOM 726 C C . VAL A 1 90 ? -0.224 5.794 10.505 1.00 95.94 90 VAL A C 1
ATOM 728 O O . VAL A 1 90 ? 0.897 6.298 10.589 1.00 95.94 90 VAL A O 1
ATOM 731 N N . ASP A 1 91 ? -1.211 6.097 11.343 1.00 95.44 91 ASP A N 1
ATOM 732 C CA . ASP A 1 91 ? -1.014 6.736 12.642 1.00 95.44 91 ASP A CA 1
ATOM 733 C C . ASP A 1 91 ? -0.844 5.650 13.708 1.00 95.44 91 ASP A C 1
ATOM 735 O O . ASP A 1 91 ? -1.806 5.037 14.177 1.00 95.44 91 ASP A O 1
ATOM 739 N N . THR A 1 92 ? 0.403 5.421 14.111 1.00 93.38 92 THR A N 1
ATOM 740 C CA . THR A 1 92 ? 0.763 4.357 15.056 1.00 93.38 92 THR A CA 1
ATOM 741 C C . THR A 1 92 ? 0.124 4.510 16.433 1.00 93.38 92 THR A C 1
ATOM 743 O O . THR A 1 92 ? 0.044 3.522 17.162 1.00 93.38 92 THR A O 1
ATOM 746 N N . LYS A 1 93 ? -0.351 5.708 16.804 1.00 94.12 93 LYS A N 1
ATOM 747 C CA . LYS A 1 93 ? -1.042 5.937 18.084 1.00 94.12 93 LYS A CA 1
ATOM 748 C C . LYS A 1 93 ? -2.494 5.461 18.070 1.00 94.12 93 LYS A C 1
ATOM 750 O O . LYS A 1 93 ? -3.054 5.248 19.140 1.00 94.12 93 LYS A O 1
ATOM 755 N N . LYS A 1 94 ? -3.087 5.322 16.882 1.00 96.25 94 LYS A N 1
ATOM 756 C CA . LYS A 1 94 ? -4.467 4.859 16.681 1.00 96.25 94 LYS A CA 1
ATOM 757 C C . LYS A 1 94 ? -4.561 3.383 16.293 1.00 96.25 94 LYS A C 1
ATOM 759 O O . LYS A 1 94 ? -5.650 2.824 16.324 1.00 96.25 94 LYS A O 1
ATOM 764 N N . LEU A 1 95 ? -3.441 2.751 15.930 1.00 96.62 95 LEU A N 1
ATOM 765 C CA . LEU A 1 95 ? -3.425 1.327 15.599 1.00 96.62 95 LEU A CA 1
ATOM 766 C C . LEU A 1 95 ? -3.892 0.472 16.791 1.00 96.62 95 LEU A C 1
ATOM 768 O O . LEU A 1 95 ? -3.431 0.708 17.917 1.00 96.62 95 LEU A O 1
ATOM 772 N N . PRO A 1 96 ? -4.712 -0.570 16.553 1.00 96.62 96 PRO A N 1
ATOM 773 C CA . PRO A 1 96 ? -4.989 -1.595 17.551 1.00 96.62 96 PRO A CA 1
ATOM 774 C C . PRO A 1 96 ? -3.698 -2.185 18.126 1.00 96.62 96 PRO A C 1
ATOM 776 O O . PRO A 1 96 ? -2.688 -2.322 17.430 1.00 96.62 96 PRO A O 1
ATOM 779 N N . GLU A 1 97 ? -3.719 -2.556 19.408 1.00 96.69 97 GLU A N 1
ATOM 780 C CA . GLU A 1 97 ? -2.510 -2.993 20.114 1.00 96.69 97 GLU A CA 1
ATOM 781 C C . GLU A 1 97 ? -1.846 -4.210 19.459 1.00 96.69 97 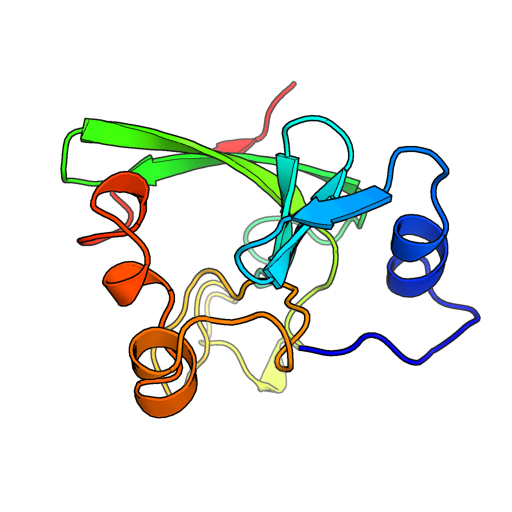GLU A C 1
ATOM 783 O O . GLU A 1 97 ? -0.620 -4.236 19.352 1.00 96.69 97 GLU A O 1
ATOM 788 N N . LEU A 1 98 ? -2.640 -5.182 19.000 1.00 96.19 98 LEU A N 1
ATOM 789 C CA . LEU A 1 98 ? -2.136 -6.385 18.340 1.00 96.19 98 LEU A CA 1
ATOM 790 C C . LEU A 1 98 ? -1.417 -6.041 17.032 1.00 96.19 98 LEU A C 1
ATOM 792 O O . LEU A 1 98 ? -0.241 -6.358 16.890 1.00 96.19 98 LEU A O 1
ATOM 796 N N . VAL A 1 99 ? -2.080 -5.297 16.143 1.00 96.06 99 VAL A N 1
ATOM 797 C CA . VAL A 1 99 ? -1.517 -4.802 14.874 1.00 96.06 99 VAL A CA 1
ATOM 798 C C . VAL A 1 99 ? -0.206 -4.051 15.114 1.00 96.06 99 VAL A C 1
ATOM 800 O O . VAL A 1 99 ? 0.807 -4.311 14.469 1.00 96.06 99 VAL A O 1
ATOM 803 N N . ARG A 1 100 ? -0.185 -3.151 16.105 1.00 95.19 100 ARG A N 1
ATOM 804 C CA . ARG A 1 100 ? 1.010 -2.374 16.455 1.00 95.19 100 ARG A CA 1
ATOM 805 C C . ARG A 1 100 ? 2.154 -3.242 16.987 1.00 95.19 100 ARG A C 1
ATOM 807 O O . ARG A 1 100 ? 3.309 -2.911 16.737 1.00 95.19 100 ARG A O 1
ATOM 814 N N . LYS A 1 101 ? 1.856 -4.298 17.754 1.00 95.12 101 LYS A N 1
ATOM 815 C CA . LYS A 1 101 ? 2.864 -5.226 18.298 1.00 95.12 101 LYS A CA 1
ATOM 816 C C . LYS A 1 101 ? 3.431 -6.153 17.228 1.00 95.12 101 LYS A C 1
ATOM 818 O O . LYS A 1 101 ? 4.632 -6.393 17.242 1.00 95.12 101 LYS A O 1
ATOM 823 N N . MET A 1 102 ? 2.577 -6.653 16.340 1.00 94.12 102 MET A N 1
ATOM 824 C CA . MET A 1 102 ? 2.982 -7.548 15.256 1.00 94.12 102 MET A CA 1
ATOM 825 C C . MET A 1 102 ? 3.686 -6.795 14.127 1.00 94.12 102 MET A C 1
ATOM 827 O O . MET A 1 102 ? 4.537 -7.366 13.456 1.00 94.12 102 MET A O 1
ATOM 831 N N . GLY A 1 103 ? 3.376 -5.506 13.953 1.00 91.12 103 GLY A N 1
ATOM 832 C CA . GLY A 1 103 ? 3.911 -4.709 12.852 1.00 91.12 103 GLY A CA 1
ATOM 833 C C . GLY A 1 103 ? 3.316 -5.098 11.499 1.00 91.12 103 GLY A C 1
ATOM 834 O O . GLY A 1 103 ? 3.925 -4.814 10.476 1.00 91.12 103 GLY A O 1
ATOM 835 N N . ASP A 1 104 ? 2.142 -5.729 11.501 1.00 92.94 104 ASP A N 1
ATOM 836 C CA . ASP A 1 104 ? 1.505 -6.318 10.327 1.00 92.94 104 ASP A CA 1
ATOM 837 C C . ASP A 1 104 ? 0.001 -5.995 10.327 1.00 92.94 104 ASP A C 1
ATOM 839 O O . ASP A 1 104 ? -0.687 -6.151 11.343 1.00 92.94 104 ASP A O 1
ATOM 843 N N . ILE A 1 105 ? -0.487 -5.494 9.189 1.00 94.56 105 ILE A N 1
ATOM 844 C CA . ILE A 1 105 ? -1.884 -5.100 8.975 1.00 94.56 105 ILE A CA 1
ATOM 845 C C . ILE A 1 105 ? -2.808 -6.306 8.778 1.00 94.56 105 ILE A C 1
ATOM 847 O O . ILE A 1 105 ? -4.006 -6.149 9.007 1.00 94.56 105 ILE A O 1
ATOM 851 N N . SER A 1 106 ? -2.291 -7.500 8.475 1.00 93.88 106 SER A N 1
ATOM 852 C CA . SER A 1 106 ? -3.106 -8.724 8.400 1.00 93.88 106 SER A CA 1
ATOM 853 C C . SER A 1 106 ? -3.897 -8.986 9.695 1.00 93.88 106 SER A C 1
ATOM 855 O O . SER A 1 106 ? -5.031 -9.439 9.657 1.00 93.88 106 SER A O 1
ATOM 857 N N . TYR A 1 107 ? -3.376 -8.562 10.853 1.00 94.62 107 TYR A N 1
ATOM 858 C CA . TYR A 1 107 ? -4.059 -8.651 12.154 1.00 94.62 107 TYR A CA 1
ATOM 859 C C . TYR A 1 107 ? -5.196 -7.634 12.367 1.00 94.62 107 TYR A C 1
ATOM 861 O O . TYR A 1 107 ? -5.758 -7.560 13.464 1.00 94.62 107 TYR A O 1
ATOM 869 N N . MET A 1 108 ? -5.488 -6.776 11.387 1.00 95.06 108 MET A N 1
ATOM 870 C CA . MET A 1 108 ? -6.512 -5.735 11.499 1.00 95.06 108 MET A CA 1
ATOM 871 C C . MET A 1 108 ? -7.917 -6.298 11.271 1.00 95.06 108 MET A C 1
ATOM 873 O O . MET A 1 108 ? -8.828 -5.977 12.035 1.00 95.06 108 MET A O 1
ATOM 877 N N . ASN A 1 109 ? -8.094 -7.057 10.190 1.00 93.38 109 ASN A N 1
ATOM 878 C CA . ASN A 1 109 ? -9.326 -7.735 9.798 1.00 93.38 109 ASN A CA 1
ATOM 879 C C . ASN A 1 109 ? -9.059 -8.644 8.584 1.00 93.38 109 ASN A C 1
ATOM 881 O O . ASN A 1 109 ? -8.029 -8.518 7.923 1.00 93.38 109 ASN A O 1
ATOM 885 N N . GLU A 1 110 ? -10.048 -9.473 8.260 1.00 93.69 110 GLU A N 1
ATOM 886 C CA . GLU A 1 110 ? -10.022 -10.464 7.178 1.00 93.69 110 GLU A CA 1
ATOM 887 C C . GLU A 1 110 ? -9.717 -9.901 5.779 1.00 93.69 110 GLU A C 1
ATOM 889 O O . GLU A 1 110 ? -9.150 -10.614 4.960 1.00 93.69 110 GLU A O 1
ATOM 894 N N . ILE A 1 111 ? -9.990 -8.617 5.503 1.00 94.62 111 ILE A N 1
ATOM 895 C CA . ILE A 1 111 ? -9.707 -7.998 4.190 1.00 94.62 111 ILE A CA 1
ATOM 896 C C . ILE A 1 111 ? -8.206 -8.012 3.879 1.00 94.62 111 ILE A C 1
ATOM 898 O O . ILE A 1 111 ? -7.812 -8.056 2.716 1.00 94.62 111 ILE A O 1
ATOM 902 N N . PHE A 1 112 ? -7.362 -7.955 4.910 1.00 94.69 112 PHE A N 1
ATOM 903 C CA . PHE A 1 112 ? -5.908 -7.888 4.762 1.00 94.69 112 PHE A CA 1
ATOM 904 C C . PHE A 1 112 ? -5.204 -9.216 5.056 1.00 94.69 112 PHE A C 1
ATOM 906 O O . PHE A 1 112 ? -3.974 -9.255 5.080 1.00 94.69 112 PHE A O 1
ATOM 913 N N . GLU A 1 113 ? -5.955 -10.279 5.335 1.00 93.19 113 GLU A N 1
ATOM 914 C CA . GLU A 1 113 ? -5.388 -11.591 5.627 1.00 93.19 113 GLU A CA 1
ATOM 915 C C . GLU A 1 113 ? -5.006 -12.334 4.340 1.00 93.19 113 GLU A C 1
ATOM 917 O O . GLU A 1 113 ? -5.710 -12.281 3.334 1.00 93.19 113 GLU A O 1
ATOM 922 N N . GLY A 1 114 ? -3.905 -13.084 4.398 1.00 91.44 114 GLY A N 1
ATOM 923 C CA . GLY A 1 114 ? -3.426 -13.902 3.285 1.00 91.44 114 GLY A CA 1
ATOM 924 C C . GLY A 1 114 ? -2.463 -13.179 2.345 1.00 91.44 114 GLY A C 1
ATOM 925 O O . GLY A 1 114 ? -1.948 -12.102 2.643 1.00 91.44 114 GLY A O 1
ATOM 926 N N . GLU A 1 115 ? -2.189 -13.829 1.218 1.00 94.50 115 GLU A N 1
ATOM 927 C CA . GLU A 1 115 ? -1.241 -13.356 0.213 1.00 94.50 115 GLU A CA 1
ATOM 928 C C . GLU A 1 115 ? -1.921 -12.456 -0.827 1.00 94.50 115 GLU A C 1
ATOM 930 O O . GLU A 1 115 ? -3.134 -12.512 -1.051 1.00 94.50 115 GLU A O 1
ATOM 935 N N . ILE A 1 116 ? -1.116 -11.622 -1.483 1.00 96.56 116 ILE A N 1
ATOM 936 C CA . ILE A 1 116 ? -1.564 -10.803 -2.611 1.00 96.56 116 ILE A CA 1
ATOM 937 C C . ILE A 1 116 ? -1.595 -11.680 -3.864 1.00 96.56 116 ILE A C 1
ATOM 939 O O . ILE A 1 116 ? -0.558 -12.174 -4.303 1.00 96.56 116 ILE A O 1
ATOM 943 N N . GLU A 1 117 ? -2.768 -11.801 -4.479 1.00 97.38 117 GLU A N 1
ATOM 944 C CA . GLU A 1 117 ? -2.946 -12.478 -5.765 1.00 97.38 117 GLU A CA 1
ATOM 945 C C . GLU A 1 117 ? -2.497 -11.575 -6.924 1.00 97.38 117 GLU A C 1
ATOM 947 O O . GLU A 1 117 ? -1.751 -11.995 -7.812 1.00 97.38 117 GLU A O 1
ATOM 952 N N . ALA A 1 118 ? -2.943 -10.314 -6.927 1.00 97.50 118 ALA A N 1
ATOM 953 C CA . ALA A 1 118 ? -2.642 -9.368 -7.996 1.00 97.50 118 ALA A CA 1
ATOM 954 C C . ALA A 1 118 ? -2.716 -7.907 -7.540 1.00 97.50 118 ALA A C 1
ATOM 956 O O . ALA A 1 118 ? -3.455 -7.543 -6.626 1.00 97.50 118 ALA A O 1
ATOM 957 N N . ILE A 1 119 ? -1.981 -7.042 -8.241 1.00 98.00 119 ILE A N 1
ATOM 958 C CA . ILE A 1 119 ? -2.065 -5.585 -8.103 1.00 98.00 119 ILE A CA 1
ATOM 959 C C . ILE A 1 119 ? -2.297 -5.005 -9.494 1.00 98.00 119 ILE A C 1
ATOM 961 O O . ILE A 1 119 ? -1.483 -5.210 -10.397 1.00 98.00 119 ILE A O 1
ATOM 965 N N . ILE A 1 120 ? -3.408 -4.293 -9.666 1.00 97.62 120 ILE A N 1
ATOM 966 C CA . ILE A 1 120 ? -3.852 -3.766 -10.960 1.00 97.62 120 ILE A CA 1
ATOM 967 C C . ILE A 1 120 ? -3.963 -2.247 -10.860 1.00 97.62 120 ILE A C 1
ATOM 969 O O . ILE A 1 120 ? -4.531 -1.728 -9.901 1.00 97.62 120 ILE A O 1
ATOM 973 N N . LYS A 1 121 ? -3.413 -1.522 -11.837 1.00 96.25 121 LYS A N 1
ATOM 974 C CA . LYS A 1 121 ? -3.550 -0.064 -11.909 1.00 96.25 121 LYS A CA 1
ATOM 975 C C . LYS A 1 121 ? -4.984 0.312 -12.289 1.00 96.25 121 LYS A C 1
ATOM 977 O O . LYS A 1 121 ? -5.554 -0.304 -13.181 1.00 96.25 121 LYS A O 1
ATOM 982 N N . GLU A 1 122 ? -5.558 1.286 -11.588 1.00 93.38 122 GLU A N 1
ATOM 983 C CA . GLU A 1 122 ? -6.873 1.845 -11.917 1.00 93.38 122 GLU A CA 1
ATOM 984 C C . GLU A 1 122 ? -6.697 2.919 -13.008 1.00 93.38 122 GLU A C 1
ATOM 986 O O . GLU A 1 122 ? -5.783 3.744 -12.905 1.00 93.38 122 GLU A O 1
ATOM 991 N N . ASP A 1 123 ? -7.530 2.859 -14.054 1.00 79.25 123 ASP A N 1
ATOM 992 C CA . ASP A 1 123 ? -7.497 3.759 -15.223 1.00 79.25 123 ASP A CA 1
ATOM 993 C C . ASP A 1 123 ? -7.991 5.189 -14.924 1.00 79.25 123 ASP A C 1
ATOM 995 O O . ASP A 1 123 ? -8.940 5.358 -14.117 1.00 79.25 123 ASP A O 1
#

Foldseek 3Di:
DDDDDCVDPLNVVCVPPQWDADLQFFIDRPQATEKEAFCLQHPDFQWKKKWAFPVRAIGIHTHSYYDDQVQADPNRQAGPPPRHRIGTDGDLVSHDPVCNVVVACLVVDVNRPHGTPDMGTDD

pLDDT: mean 95.42, std 3.99, range [72.62, 98.69]